Protein AF-A0AAJ4DX83-F1 (afdb_monomer)

Mean predicted aligned error: 7.16 Å

pLDDT: mean 86.05, std 16.57, range [42.66, 96.62]

Radius of gyration: 14.14 Å; Cα contacts (8 Å, |Δi|>4): 74; chains: 1; bounding box: 43×28×29 Å

Secondary structure (DSSP, 8-state):
--EEEHHHHHHHHSS-HHHHHHHTT--HHHHHHHHHTT-EEEE-SSSEEEEPPP-----------

Solvent-accessible surface area (backbone atoms only — not comparable to full-atom values): 4016 Å² total; per-residue (Å²): 134,66,76,42,49,37,62,57,50,35,65,74,62,36,89,39,62,55,54,50,15,60,78,69,77,48,57,46,67,56,47,53,51,38,44,74,63,54,23,28,32,35,70,52,82,90,57,65,48,78,44,72,59,81,79,70,80,77,79,76,80,73,92,76,128

Foldseek 3Di:
DDKAQLQVQCVVAHDHLVRVCVVVVHDSVVSVVCNVQRWIWDDHNVDIDIDGPPPPPDPDPPPDD

Sequence (65 aa):
MQIQPLKAFIAEYFKDPADFANIHGVERDSVYRMQRNGVYASGDRSCYTLWYPKKDGGDQQNLFN

Nearest PDB structures (foldseek):
  7t8i-assembly1_B  TM=9.251E-01  e=4.760E+00  Bacillus subtilis
  3qoe-assembly1_B  TM=6.109E-01  e=5.457E+00  Fischerella thermalis PCC 7521

Structure (mmCIF, N/CA/C/O backbone):
data_AF-A0AAJ4DX83-F1
#
_entry.id   AF-A0AAJ4DX83-F1
#
loop_
_atom_site.group_PDB
_atom_site.id
_atom_site.type_symbol
_atom_site.label_atom_id
_atom_site.label_alt_id
_atom_site.label_comp_id
_atom_site.label_asym_id
_atom_site.label_entity_id
_atom_site.label_seq_i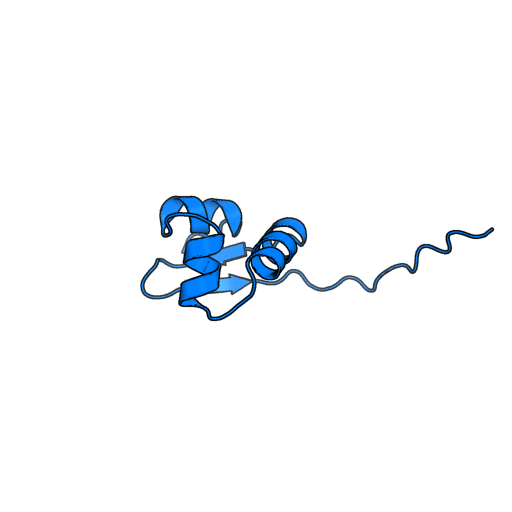d
_atom_site.pdbx_PDB_ins_code
_atom_site.Cartn_x
_atom_site.Cartn_y
_atom_site.Cartn_z
_atom_site.occupancy
_atom_site.B_iso_or_equiv
_atom_site.auth_seq_id
_atom_site.auth_comp_id
_atom_site.auth_asym_id
_atom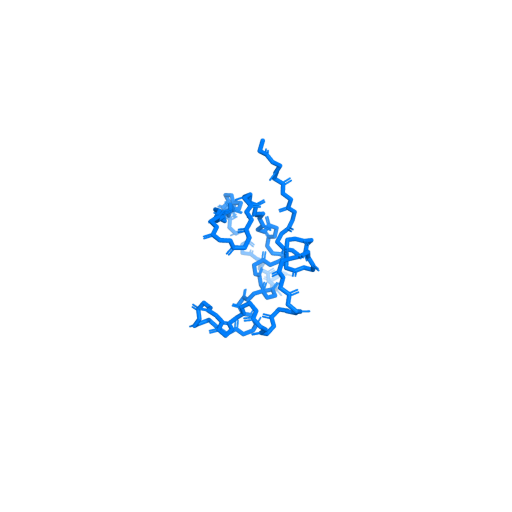_site.auth_atom_id
_atom_site.pdbx_PDB_model_num
ATOM 1 N N . MET A 1 1 ? -1.337 17.920 4.762 1.00 64.81 1 MET A N 1
ATOM 2 C CA . MET A 1 1 ? -1.493 16.524 4.301 1.00 64.81 1 MET A CA 1
ATOM 3 C C . MET A 1 1 ? -0.138 15.848 4.442 1.00 64.81 1 MET A C 1
ATOM 5 O O . MET A 1 1 ? 0.815 16.331 3.844 1.00 64.81 1 MET A O 1
ATOM 9 N N . GLN A 1 2 ? -0.017 14.847 5.314 1.00 85.25 2 GLN A N 1
ATOM 10 C CA . GLN A 1 2 ? 1.261 14.193 5.610 1.00 85.25 2 GLN A CA 1
ATOM 11 C C . GLN A 1 2 ? 1.526 13.090 4.579 1.00 85.25 2 GLN A C 1
ATOM 13 O O . GLN A 1 2 ? 0.643 12.280 4.303 1.00 85.25 2 GLN A O 1
ATOM 18 N N . ILE A 1 3 ? 2.720 13.092 3.986 1.00 91.69 3 ILE A N 1
ATOM 19 C CA . ILE A 1 3 ? 3.207 12.015 3.119 1.00 91.69 3 ILE A CA 1
ATOM 20 C C . ILE A 1 3 ? 4.136 11.153 3.968 1.00 91.69 3 ILE A C 1
ATOM 22 O O . ILE A 1 3 ? 5.048 11.681 4.605 1.00 91.69 3 ILE A O 1
ATOM 26 N N . GLN A 1 4 ? 3.917 9.843 3.985 1.00 95.25 4 GLN A N 1
ATOM 27 C CA . GLN A 1 4 ? 4.726 8.914 4.767 1.00 95.25 4 GLN A CA 1
ATOM 28 C C . GLN A 1 4 ? 5.024 7.618 4.007 1.00 95.25 4 GLN A C 1
ATOM 30 O O . GLN A 1 4 ? 4.291 7.272 3.079 1.00 95.25 4 GLN A O 1
ATOM 35 N N . PRO A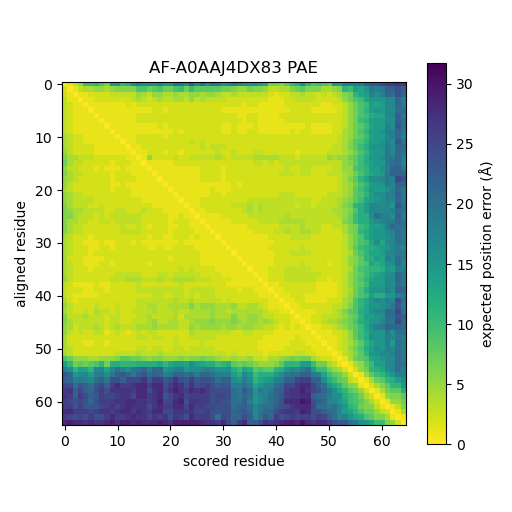 1 5 ? 6.103 6.892 4.354 1.00 96.44 5 PRO A N 1
ATOM 36 C CA . PRO A 1 5 ? 6.417 5.619 3.715 1.00 96.44 5 PRO A CA 1
ATOM 37 C C . PRO A 1 5 ? 5.241 4.644 3.807 1.00 96.44 5 PRO A C 1
ATOM 39 O O . PRO A 1 5 ? 4.602 4.551 4.857 1.00 96.44 5 PRO A O 1
ATOM 42 N N . LEU A 1 6 ? 5.000 3.851 2.757 1.00 96.19 6 LEU A N 1
ATOM 43 C CA . LEU A 1 6 ? 3.901 2.876 2.729 1.00 96.19 6 LEU A CA 1
ATOM 44 C C . LEU A 1 6 ? 3.936 1.924 3.935 1.00 96.19 6 LEU A C 1
ATOM 46 O O . LEU A 1 6 ? 2.897 1.545 4.461 1.00 96.19 6 LEU A O 1
ATOM 50 N N . LYS A 1 7 ? 5.134 1.570 4.414 1.00 96.31 7 LYS A N 1
ATOM 51 C CA . LYS A 1 7 ? 5.303 0.754 5.624 1.00 96.31 7 LYS A CA 1
ATOM 52 C C . LYS A 1 7 ? 4.710 1.422 6.872 1.00 96.31 7 LYS A C 1
ATOM 54 O O . LYS A 1 7 ? 4.048 0.742 7.648 1.00 96.31 7 LYS A O 1
ATOM 59 N N . ALA A 1 8 ? 4.954 2.720 7.061 1.00 96.38 8 ALA A N 1
ATOM 60 C CA . ALA A 1 8 ? 4.418 3.476 8.193 1.00 96.38 8 ALA A CA 1
ATOM 61 C C . ALA A 1 8 ? 2.896 3.624 8.075 1.00 96.38 8 ALA A C 1
ATOM 63 O O . ALA A 1 8 ? 2.180 3.345 9.027 1.00 96.38 8 ALA A O 1
ATOM 64 N N . PHE A 1 9 ? 2.407 3.929 6.871 1.00 96.62 9 PHE A N 1
ATOM 65 C CA . PHE A 1 9 ? 0.976 4.025 6.590 1.00 96.62 9 PHE A CA 1
ATOM 66 C C . PHE A 1 9 ? 0.223 2.717 6.874 1.00 96.62 9 PHE A C 1
ATOM 68 O O . PHE A 1 9 ? -0.830 2.732 7.504 1.00 96.62 9 PHE A O 1
ATOM 75 N N . ILE A 1 10 ? 0.779 1.574 6.460 1.00 96.25 10 ILE A N 1
ATOM 76 C CA . ILE A 1 10 ? 0.195 0.258 6.754 1.00 96.25 10 ILE A CA 1
ATOM 77 C C . ILE A 1 10 ? 0.183 -0.007 8.257 1.00 96.25 10 ILE A C 1
ATOM 79 O O . ILE A 1 10 ? -0.824 -0.477 8.762 1.00 96.25 10 ILE A O 1
ATOM 83 N N . ALA A 1 11 ? 1.260 0.310 8.976 1.00 95.31 11 ALA A N 1
ATOM 84 C CA . ALA A 1 11 ? 1.310 0.109 10.424 1.00 95.31 11 ALA A CA 1
ATOM 85 C C . ALA A 1 11 ? 0.314 0.993 11.197 1.00 95.31 11 ALA A C 1
ATOM 87 O O . ALA A 1 11 ? -0.112 0.620 12.285 1.00 95.31 11 ALA A O 1
ATOM 88 N N . GLU A 1 12 ? -0.037 2.159 10.653 1.00 95.94 12 GLU A N 1
ATOM 89 C CA . GLU A 1 12 ? -0.963 3.102 11.280 1.00 95.94 12 GLU A CA 1
ATOM 90 C C . GLU A 1 12 ? -2.431 2.769 10.984 1.00 95.94 12 GLU A C 1
ATOM 92 O O . GLU A 1 12 ? -3.269 2.798 11.883 1.00 95.94 12 GLU A O 1
ATOM 97 N N . TYR A 1 13 ? -2.751 2.437 9.730 1.00 95.25 13 TYR A N 1
ATOM 98 C CA . TYR A 1 13 ? -4.137 2.326 9.264 1.00 95.25 13 TYR A CA 1
ATOM 99 C C . TYR A 1 13 ? -4.598 0.896 8.982 1.00 95.25 13 TYR A C 1
ATOM 101 O O . TYR A 1 13 ? -5.793 0.681 8.774 1.00 95.25 13 TYR A O 1
ATOM 109 N N . PHE A 1 14 ? -3.698 -0.086 8.975 1.00 94.62 14 PHE A N 1
ATOM 110 C CA . PHE A 1 14 ? -3.977 -1.484 8.640 1.00 94.62 14 PHE A CA 1
ATOM 111 C C . PHE A 1 14 ? -3.381 -2.418 9.691 1.00 94.62 14 PHE A C 1
ATOM 113 O O . PHE A 1 14 ? -2.561 -2.020 10.516 1.00 94.62 14 PHE A O 1
ATOM 120 N N . LYS A 1 15 ? -3.806 -3.685 9.686 1.00 93.44 15 LYS A N 1
ATOM 121 C CA . LYS A 1 15 ? -3.268 -4.661 10.641 1.00 93.44 15 LYS A CA 1
ATOM 122 C C . LYS A 1 15 ? -1.832 -5.053 10.297 1.00 93.44 15 LYS A C 1
ATOM 124 O O . LYS A 1 15 ? -0.972 -5.116 11.170 1.00 93.44 15 LYS A O 1
ATOM 129 N N . ASP A 1 16 ? -1.597 -5.354 9.023 1.00 94.38 16 ASP A N 1
ATOM 130 C CA . ASP A 1 16 ? -0.320 -5.816 8.489 1.00 94.38 16 ASP A CA 1
ATOM 131 C C . ASP A 1 16 ? -0.320 -5.724 6.942 1.00 94.38 16 ASP A C 1
ATOM 133 O O . ASP A 1 16 ? -1.345 -5.392 6.332 1.00 94.38 16 ASP A O 1
ATOM 137 N N . PRO A 1 17 ? 0.813 -6.001 6.264 1.00 95.12 17 PRO A N 1
ATOM 138 C CA . PRO A 1 17 ? 0.867 -5.988 4.803 1.00 95.12 17 PRO A CA 1
ATOM 139 C C . PRO A 1 17 ? -0.063 -6.993 4.110 1.00 95.12 17 PRO A C 1
ATOM 141 O O . PRO A 1 17 ? -0.404 -6.773 2.951 1.00 95.12 17 PRO A O 1
ATOM 144 N N . ALA A 1 18 ? -0.462 -8.088 4.768 1.00 95.56 18 ALA A N 1
ATOM 145 C CA . ALA A 1 18 ? -1.400 -9.057 4.205 1.00 95.56 18 ALA A CA 1
ATOM 146 C C . ALA A 1 18 ? -2.846 -8.542 4.273 1.00 95.56 18 ALA A C 1
ATOM 148 O O . ALA A 1 18 ? -3.585 -8.709 3.311 1.00 95.56 18 ALA A O 1
ATOM 149 N N . ASP A 1 19 ? -3.232 -7.863 5.354 1.00 95.94 19 ASP A N 1
ATOM 150 C CA . ASP A 1 19 ? -4.518 -7.160 5.466 1.00 95.94 19 ASP A CA 1
ATOM 151 C C . ASP A 1 19 ? -4.662 -6.095 4.372 1.00 95.94 19 ASP A C 1
ATOM 153 O O . ASP A 1 19 ? -5.642 -6.090 3.628 1.00 95.94 19 ASP A O 1
ATOM 157 N N . PHE A 1 20 ? -3.628 -5.265 4.190 1.00 95.88 20 PHE A N 1
ATOM 158 C CA . PHE A 1 20 ? -3.571 -4.299 3.091 1.00 95.88 20 PHE A CA 1
ATOM 159 C C . PHE A 1 20 ? -3.703 -4.995 1.725 1.00 95.88 20 PHE A C 1
ATOM 161 O O . PHE A 1 20 ? -4.513 -4.598 0.892 1.00 95.88 20 PHE A O 1
ATOM 168 N N . ALA A 1 21 ? -2.950 -6.075 1.501 1.00 96.31 21 ALA A N 1
ATOM 169 C CA . ALA A 1 21 ? -3.007 -6.838 0.257 1.00 96.31 21 ALA A CA 1
ATOM 170 C C . ALA A 1 21 ? -4.419 -7.378 -0.040 1.00 96.31 21 ALA A C 1
ATOM 172 O O . ALA A 1 21 ? -4.921 -7.215 -1.153 1.00 96.31 21 ALA A O 1
ATOM 173 N N . ASN A 1 22 ? -5.083 -7.945 0.971 1.00 96.38 22 ASN A N 1
ATOM 174 C CA . ASN A 1 22 ? -6.426 -8.512 0.859 1.00 96.38 22 ASN A CA 1
ATOM 175 C C . ASN A 1 22 ? -7.480 -7.452 0.516 1.00 96.38 22 ASN A C 1
ATOM 177 O O . ASN A 1 22 ? -8.298 -7.679 -0.372 1.00 96.38 22 ASN A O 1
ATOM 181 N N . ILE A 1 23 ? -7.450 -6.289 1.178 1.00 93.19 23 ILE A N 1
ATOM 182 C CA . ILE A 1 23 ? -8.399 -5.189 0.922 1.00 93.19 23 ILE A CA 1
ATOM 183 C C . ILE A 1 23 ? -8.270 -4.674 -0.517 1.00 93.19 23 ILE A C 1
ATOM 185 O O . ILE A 1 23 ? -9.269 -4.300 -1.131 1.00 93.19 23 ILE A O 1
ATOM 189 N N . HIS A 1 24 ? -7.055 -4.676 -1.069 1.00 92.00 24 HIS A N 1
ATOM 190 C CA . HIS A 1 24 ? -6.779 -4.163 -2.413 1.00 92.00 24 HIS A CA 1
ATOM 191 C C . HIS A 1 24 ? -6.734 -5.238 -3.501 1.00 92.00 24 HIS A C 1
ATOM 193 O O . HIS A 1 24 ? -6.477 -4.904 -4.656 1.00 92.00 24 HIS A O 1
ATOM 199 N N . GLY A 1 25 ? -6.988 -6.507 -3.165 1.00 94.00 25 GLY A N 1
ATOM 200 C CA . GLY A 1 25 ? -6.970 -7.610 -4.128 1.00 94.00 25 GLY A CA 1
ATOM 201 C C . GLY A 1 25 ? -5.608 -7.815 -4.798 1.00 94.00 25 GLY A C 1
ATOM 202 O O . GLY A 1 25 ? -5.550 -8.215 -5.958 1.00 94.00 25 GLY A O 1
ATOM 203 N N . VAL A 1 26 ? -4.514 -7.513 -4.093 1.00 93.56 26 VAL A N 1
ATOM 204 C CA . VAL A 1 26 ? -3.139 -7.698 -4.581 1.00 93.56 26 VAL A CA 1
ATOM 205 C C . VAL A 1 26 ? -2.425 -8.784 -3.788 1.00 93.56 26 VAL A C 1
ATOM 207 O O . VAL A 1 26 ? -2.814 -9.134 -2.679 1.00 93.56 26 VAL A O 1
ATOM 210 N N . GLU A 1 27 ? -1.337 -9.317 -4.336 1.00 95.44 27 GLU A N 1
ATOM 211 C CA . GLU A 1 27 ? -0.496 -10.257 -3.598 1.00 95.44 27 GLU A CA 1
ATOM 212 C C . GLU A 1 27 ? 0.286 -9.553 -2.483 1.00 95.44 27 GLU A C 1
ATOM 214 O O . GLU A 1 27 ? 0.807 -8.447 -2.663 1.00 95.44 27 GLU A O 1
ATOM 219 N N . ARG A 1 28 ? 0.475 -10.239 -1.350 1.00 94.19 28 ARG A N 1
ATOM 220 C CA . ARG A 1 28 ? 1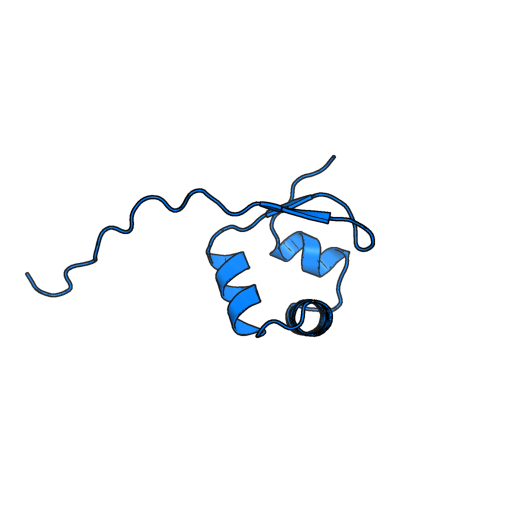.301 -9.748 -0.233 1.00 94.19 28 ARG A CA 1
ATOM 221 C C . ARG A 1 28 ? 2.715 -9.357 -0.681 1.00 94.19 28 ARG A C 1
ATOM 223 O O . ARG A 1 28 ? 3.248 -8.335 -0.251 1.00 94.19 28 ARG A O 1
ATOM 230 N N . ASP A 1 29 ? 3.302 -10.133 -1.587 1.00 94.31 29 ASP A N 1
ATOM 231 C CA . ASP A 1 29 ? 4.638 -9.872 -2.130 1.00 94.31 29 ASP A CA 1
ATOM 232 C C . ASP A 1 29 ? 4.691 -8.585 -2.959 1.00 94.31 29 ASP A C 1
ATOM 234 O O . ASP A 1 29 ? 5.709 -7.889 -2.956 1.00 94.31 29 ASP A O 1
ATOM 238 N N . SER A 1 30 ? 3.586 -8.212 -3.610 1.00 95.12 30 SER A N 1
ATOM 239 C CA . SER A 1 30 ? 3.480 -6.930 -4.310 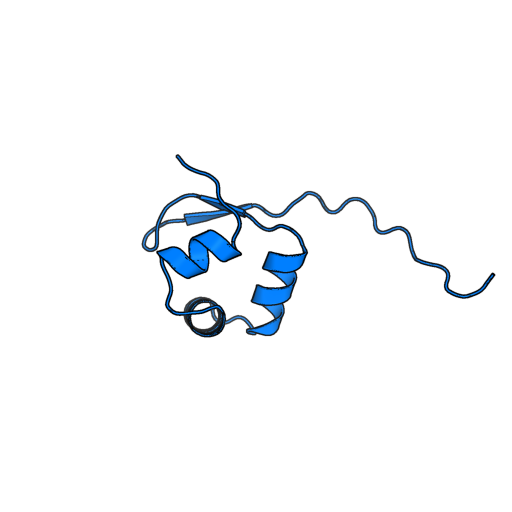1.00 95.12 30 SER A CA 1
ATOM 240 C C . SER A 1 30 ? 3.568 -5.759 -3.330 1.00 95.12 30 SER A C 1
ATOM 242 O O . SER A 1 30 ? 4.293 -4.801 -3.593 1.00 95.12 30 SER A O 1
ATOM 244 N N . VAL A 1 31 ? 2.944 -5.865 -2.153 1.00 95.31 31 VAL A N 1
ATOM 245 C CA . VAL A 1 31 ? 3.031 -4.841 -1.098 1.00 95.31 31 VAL A CA 1
ATOM 246 C C . VAL A 1 31 ? 4.464 -4.704 -0.577 1.00 95.31 31 VAL A C 1
ATOM 248 O O . VAL A 1 31 ? 4.970 -3.589 -0.447 1.00 95.31 31 VAL A O 1
AT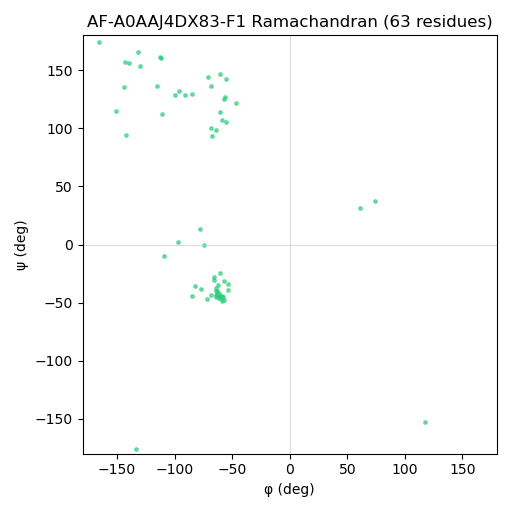OM 251 N N . TYR A 1 32 ? 5.170 -5.817 -0.350 1.00 95.06 32 TYR A N 1
ATOM 252 C CA . TYR A 1 32 ? 6.583 -5.774 0.045 1.00 95.06 32 TYR A CA 1
ATOM 253 C C . TYR A 1 32 ? 7.479 -5.160 -1.035 1.00 95.06 32 TYR A C 1
ATOM 255 O O . TYR A 1 32 ? 8.365 -4.365 -0.716 1.00 95.06 32 TYR A O 1
ATOM 263 N N . ARG A 1 33 ? 7.240 -5.466 -2.318 1.00 94.62 33 ARG A N 1
ATOM 264 C CA . ARG A 1 33 ? 7.948 -4.819 -3.436 1.00 94.62 33 ARG A CA 1
ATOM 265 C C . ARG A 1 33 ? 7.681 -3.318 -3.468 1.00 94.62 33 ARG A C 1
ATOM 267 O O . ARG A 1 33 ? 8.620 -2.554 -3.649 1.00 94.62 33 ARG A O 1
ATOM 274 N N . MET A 1 34 ? 6.444 -2.883 -3.235 1.00 93.38 34 MET A N 1
ATOM 275 C CA . MET A 1 34 ? 6.095 -1.461 -3.148 1.00 93.38 34 MET A CA 1
ATOM 276 C C . MET A 1 34 ? 6.831 -0.767 -1.999 1.00 93.38 34 MET A C 1
ATOM 278 O O . MET A 1 34 ? 7.431 0.285 -2.204 1.00 93.38 34 MET A O 1
ATO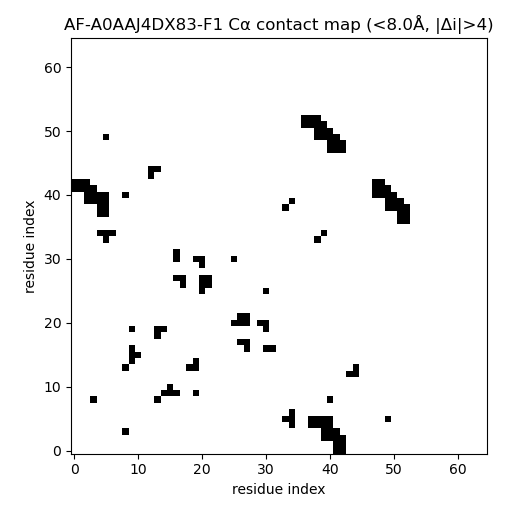M 282 N N . GLN A 1 35 ? 6.862 -1.373 -0.811 1.00 94.19 35 GLN A N 1
ATOM 283 C CA . GLN A 1 35 ? 7.625 -0.845 0.324 1.00 94.19 35 GLN A CA 1
ATOM 284 C C . GLN A 1 35 ? 9.124 -0.750 0.008 1.00 94.19 35 GLN A C 1
ATOM 286 O O . GLN A 1 35 ? 9.738 0.282 0.268 1.00 94.19 35 GLN A O 1
ATOM 291 N N . ARG A 1 36 ? 9.707 -1.799 -0.588 1.00 93.38 36 ARG A N 1
ATOM 292 C CA . ARG A 1 36 ? 11.125 -1.834 -0.981 1.00 93.38 36 ARG A CA 1
ATOM 293 C C . ARG A 1 36 ? 11.458 -0.797 -2.050 1.00 93.38 36 ARG A C 1
ATOM 295 O O . ARG A 1 36 ? 12.524 -0.198 -1.996 1.00 93.38 36 ARG A O 1
ATOM 302 N N . ASN A 1 37 ? 10.547 -0.582 -2.992 1.00 91.94 37 ASN A N 1
ATOM 303 C CA . ASN A 1 37 ? 10.700 0.407 -4.051 1.00 91.94 37 ASN A CA 1
ATOM 304 C C . ASN A 1 37 ? 10.507 1.839 -3.549 1.00 91.94 37 ASN A C 1
ATOM 306 O O . ASN A 1 37 ? 10.605 2.745 -4.359 1.00 91.94 37 ASN A O 1
ATOM 310 N N . GLY A 1 38 ? 10.223 2.064 -2.262 1.00 93.38 38 GLY A N 1
ATOM 311 C CA . GLY A 1 38 ? 10.035 3.407 -1.723 1.00 93.38 38 GLY A CA 1
ATOM 312 C C . GLY A 1 38 ? 8.700 4.027 -2.125 1.00 93.38 38 GLY A C 1
ATOM 313 O O . GLY A 1 38 ? 8.640 5.218 -2.401 1.00 93.38 38 GLY A O 1
ATOM 314 N N . VAL A 1 39 ? 7.623 3.239 -2.191 1.00 94.38 39 VAL A N 1
ATOM 315 C CA . VAL A 1 39 ? 6.271 3.795 -2.340 1.00 94.38 39 VAL A CA 1
ATOM 316 C C . VAL A 1 39 ? 5.881 4.546 -1.065 1.00 94.38 39 VAL A C 1
ATOM 318 O O . VAL A 1 39 ? 6.091 4.062 0.053 1.00 94.38 39 VAL A O 1
ATOM 321 N N . TYR A 1 40 ? 5.279 5.719 -1.240 1.00 95.31 40 TYR A N 1
ATOM 322 C CA . TYR A 1 40 ? 4.738 6.547 -0.162 1.00 95.31 40 TYR A CA 1
ATOM 323 C C . TYR A 1 40 ? 3.213 6.592 -0.235 1.00 95.31 40 TYR A C 1
ATOM 325 O O . TYR A 1 40 ? 2.621 6.322 -1.278 1.00 95.31 40 TYR A O 1
ATOM 333 N N . ALA A 1 41 ? 2.574 6.955 0.869 1.00 95.88 41 ALA A N 1
ATOM 334 C CA . ALA A 1 41 ? 1.140 7.168 0.954 1.00 95.88 41 ALA A CA 1
ATOM 335 C C . ALA A 1 41 ? 0.833 8.517 1.613 1.00 95.88 41 ALA A C 1
ATOM 337 O O . ALA A 1 41 ? 1.620 9.031 2.411 1.00 95.88 41 ALA A O 1
ATOM 338 N N . SER A 1 42 ? -0.322 9.084 1.284 1.00 95.38 42 SER A N 1
ATOM 339 C CA . SER A 1 42 ? -0.843 10.299 1.909 1.00 95.38 42 SER A CA 1
ATOM 340 C C . SER A 1 42 ? -2.356 10.225 2.037 1.00 95.38 42 SER A C 1
ATOM 342 O O . SER A 1 42 ? -3.010 9.872 1.056 1.00 95.38 42 SER A O 1
ATOM 344 N N . GLY A 1 43 ? -2.898 10.612 3.187 1.00 93.12 43 GLY A N 1
ATOM 345 C CA . GLY A 1 43 ? -4.320 10.466 3.512 1.00 93.12 43 GLY A CA 1
ATOM 346 C C . GLY A 1 43 ? -4.513 9.547 4.715 1.00 93.12 43 GLY A C 1
ATOM 347 O O . GLY A 1 43 ? -3.609 9.437 5.543 1.00 93.12 43 GLY A O 1
ATOM 348 N N . ASP A 1 44 ? -5.667 8.892 4.788 1.00 92.06 44 ASP A N 1
ATOM 349 C CA . ASP A 1 44 ? -6.065 7.984 5.870 1.00 92.06 44 ASP A CA 1
ATOM 350 C C . ASP A 1 44 ? -6.668 6.676 5.320 1.00 92.06 44 ASP A C 1
ATOM 352 O O . ASP A 1 44 ? -6.712 6.458 4.110 1.00 92.06 44 ASP A O 1
ATOM 356 N N . ARG A 1 45 ? -7.145 5.783 6.199 1.00 88.38 45 ARG A N 1
ATOM 357 C CA . ARG A 1 45 ? -7.758 4.498 5.803 1.00 88.38 45 ARG A CA 1
ATOM 358 C C . ARG A 1 45 ? -8.955 4.649 4.851 1.00 88.38 45 ARG A C 1
ATOM 360 O O . ARG A 1 45 ? -9.205 3.747 4.056 1.00 88.38 45 ARG A O 1
ATOM 367 N N . SER A 1 46 ? -9.713 5.738 4.955 1.00 90.19 46 SER A N 1
ATOM 368 C CA . SER A 1 46 ? -10.930 5.970 4.167 1.00 90.19 46 SER A CA 1
ATOM 369 C C . SER A 1 46 ? -10.608 6.525 2.784 1.00 90.19 46 SER A C 1
ATOM 371 O O . SER A 1 46 ? -11.290 6.196 1.816 1.00 90.19 46 SER A O 1
ATOM 373 N N . CYS A 1 47 ? -9.580 7.372 2.682 1.00 92.19 47 CYS A N 1
ATOM 374 C CA . CYS A 1 47 ? -9.145 7.965 1.425 1.00 92.19 47 CYS A CA 1
ATOM 375 C C . CYS A 1 47 ? -7.643 8.275 1.456 1.00 92.19 47 CYS A C 1
ATOM 377 O O . CYS A 1 47 ? -7.187 9.145 2.203 1.00 92.19 47 CYS A O 1
ATOM 379 N N . TYR A 1 48 ? -6.871 7.590 0.610 1.00 94.38 48 TYR A N 1
ATOM 380 C CA . TYR A 1 48 ? -5.437 7.822 0.476 1.00 94.38 48 TYR A CA 1
ATOM 381 C C . TYR A 1 48 ? -4.956 7.680 -0.969 1.00 94.38 48 TYR A C 1
ATOM 383 O O . TYR A 1 48 ? -5.552 6.992 -1.796 1.00 94.38 48 TYR A O 1
ATOM 391 N N . THR A 1 49 ? -3.819 8.316 -1.241 1.00 95.31 49 THR A N 1
ATOM 392 C CA . THR A 1 49 ? -3.112 8.270 -2.523 1.00 95.31 49 THR A CA 1
ATOM 393 C C . THR A 1 49 ? -1.764 7.595 -2.338 1.00 95.31 49 THR A C 1
ATOM 395 O O . THR A 1 49 ? -1.043 7.905 -1.387 1.00 95.31 49 THR A O 1
ATOM 398 N N . LEU A 1 50 ? -1.410 6.703 -3.264 1.00 94.50 50 LEU A N 1
ATOM 399 C CA . LEU A 1 50 ? -0.093 6.078 -3.334 1.00 94.50 50 LEU A CA 1
ATOM 400 C C . LEU A 1 50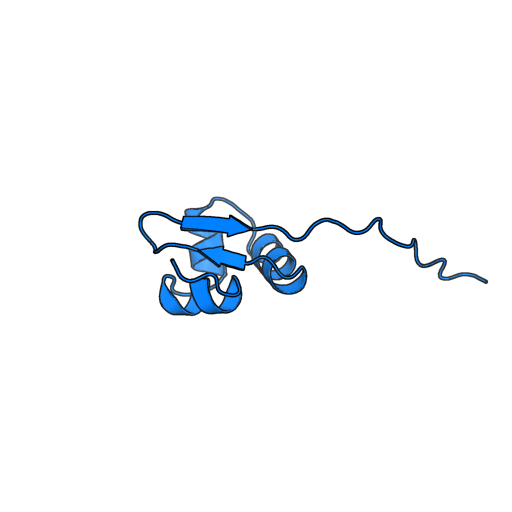 ? 0.805 6.821 -4.323 1.00 94.50 50 LEU A C 1
ATOM 402 O O . LEU A 1 50 ? 0.420 7.086 -5.460 1.00 94.50 50 LEU A O 1
ATOM 406 N N . TRP A 1 51 ? 2.024 7.114 -3.889 1.00 94.06 51 TRP A N 1
ATOM 407 C CA . TRP A 1 51 ? 3.043 7.808 -4.660 1.00 94.06 51 TRP A CA 1
ATOM 408 C C . TRP A 1 51 ? 4.155 6.830 -4.993 1.00 94.06 51 TRP A C 1
ATOM 410 O O . TRP A 1 51 ? 4.884 6.365 -4.114 1.00 94.06 51 TRP A O 1
ATOM 420 N N . TYR A 1 52 ? 4.274 6.515 -6.276 1.00 91.75 52 TYR A N 1
ATOM 421 C CA . TYR A 1 52 ? 5.320 5.647 -6.786 1.00 91.75 52 TYR A CA 1
ATOM 422 C C . TYR A 1 52 ? 6.512 6.514 -7.192 1.00 91.75 52 TYR A C 1
ATOM 424 O O . TYR A 1 52 ? 6.319 7.488 -7.929 1.00 91.75 52 TYR A O 1
ATOM 432 N N . PRO A 1 53 ? 7.732 6.202 -6.730 1.00 84.25 53 PRO A N 1
ATOM 433 C CA . PRO A 1 53 ? 8.904 6.925 -7.188 1.00 84.25 53 PRO A CA 1
ATOM 434 C C . PRO A 1 53 ? 9.046 6.756 -8.697 1.00 84.25 53 PRO A C 1
ATOM 436 O O . PRO A 1 53 ? 8.688 5.716 -9.263 1.00 84.25 53 PRO A O 1
ATOM 439 N N . LYS A 1 54 ? 9.557 7.801 -9.357 1.00 74.62 54 LYS A N 1
ATOM 440 C CA . LYS A 1 54 ? 9.900 7.703 -10.773 1.00 74.62 54 LYS A CA 1
ATOM 441 C C . LYS A 1 54 ? 10.874 6.542 -10.926 1.00 74.62 54 LYS A C 1
ATOM 443 O O . LYS A 1 54 ? 11.865 6.454 -10.211 1.00 74.62 54 LYS A O 1
ATOM 448 N N . LYS A 1 55 ? 10.534 5.624 -11.825 1.00 63.31 55 LYS A N 1
ATOM 449 C CA . LYS A 1 55 ? 11.398 4.513 -12.192 1.00 63.31 55 LYS A CA 1
ATOM 450 C C . LYS A 1 55 ? 12.588 5.126 -12.929 1.00 63.31 55 LYS A C 1
ATOM 452 O O . LYS A 1 55 ? 12.480 5.384 -14.125 1.00 63.31 55 LYS A O 1
ATOM 457 N N . ASP A 1 56 ? 13.669 5.428 -12.217 1.00 52.31 56 ASP A N 1
ATOM 458 C CA . ASP A 1 56 ? 14.946 5.685 -12.873 1.00 52.31 56 ASP A CA 1
ATOM 459 C C . ASP A 1 56 ? 15.259 4.429 -13.693 1.00 52.31 56 ASP A C 1
ATOM 461 O O . ASP A 1 56 ? 15.122 3.303 -13.200 1.00 52.31 56 ASP A O 1
ATOM 465 N N . GLY A 1 57 ? 15.496 4.623 -14.993 1.00 47.91 57 GLY A N 1
ATOM 466 C CA . GLY A 1 57 ? 15.716 3.546 -15.951 1.00 47.91 57 GLY A CA 1
ATOM 467 C C . GLY A 1 57 ? 16.704 2.543 -15.371 1.00 47.91 57 GLY A C 1
ATOM 468 O O . GLY A 1 57 ? 17.795 2.920 -14.960 1.00 47.91 57 GLY A O 1
ATOM 469 N N . GLY A 1 58 ? 16.274 1.287 -15.261 1.00 42.66 58 GLY A N 1
ATOM 470 C CA . GLY A 1 58 ? 17.080 0.250 -14.640 1.00 42.66 58 GLY A CA 1
ATOM 471 C C . GLY A 1 58 ? 18.382 0.078 -15.405 1.00 42.66 58 GLY A C 1
ATOM 472 O O . GLY A 1 58 ? 18.356 -0.390 -16.542 1.00 42.66 58 GLY A O 1
ATOM 473 N N . ASP A 1 59 ? 19.499 0.410 -14.763 1.00 46.12 59 ASP A N 1
ATOM 474 C CA . ASP A 1 59 ? 20.787 -0.135 -15.153 1.00 46.12 59 ASP A CA 1
ATOM 475 C C . ASP A 1 59 ? 20.682 -1.654 -15.041 1.00 46.12 59 ASP A C 1
ATOM 477 O O . ASP A 1 59 ? 20.580 -2.246 -13.961 1.00 46.12 59 ASP A O 1
ATOM 481 N N . GLN A 1 60 ? 20.626 -2.279 -16.210 1.00 48.62 60 GLN A N 1
ATOM 482 C CA . GLN A 1 60 ? 20.797 -3.702 -16.391 1.00 48.62 60 GLN A CA 1
ATOM 483 C C . GLN A 1 60 ? 22.146 -4.075 -15.768 1.00 48.62 60 GLN A C 1
ATOM 485 O O . GLN A 1 60 ? 23.201 -3.769 -16.319 1.00 48.62 60 GLN A O 1
ATOM 490 N N . GLN A 1 61 ? 22.126 -4.719 -14.599 1.00 54.75 61 GLN A N 1
ATOM 491 C CA . GLN A 1 61 ? 23.324 -5.343 -14.048 1.00 54.75 61 GLN A CA 1
ATOM 492 C C . GLN A 1 61 ? 23.747 -6.463 -15.005 1.00 54.75 61 GLN A C 1
ATOM 494 O O . GLN A 1 61 ? 23.181 -7.556 -14.982 1.00 54.75 61 GLN A O 1
ATOM 499 N N . ASN A 1 62 ? 24.726 -6.189 -15.870 1.00 52.84 62 ASN A N 1
ATOM 500 C CA . ASN A 1 62 ? 25.441 -7.239 -16.583 1.00 52.84 62 ASN A CA 1
ATOM 501 C C . ASN A 1 62 ? 26.274 -8.003 -15.552 1.00 52.84 62 ASN A C 1
ATOM 503 O O . ASN A 1 62 ? 27.332 -7.554 -15.124 1.00 52.84 62 ASN A O 1
ATOM 507 N N . LEU A 1 63 ? 25.761 -9.161 -15.140 1.00 55.38 63 LEU A N 1
ATOM 508 C CA . LEU A 1 63 ? 26.415 -10.089 -14.213 1.00 55.38 63 LEU A CA 1
ATOM 509 C C . LEU A 1 63 ? 27.515 -10.935 -14.884 1.00 55.38 63 LEU A C 1
ATOM 511 O O . LEU A 1 63 ? 27.984 -11.905 -14.297 1.00 55.38 63 LEU A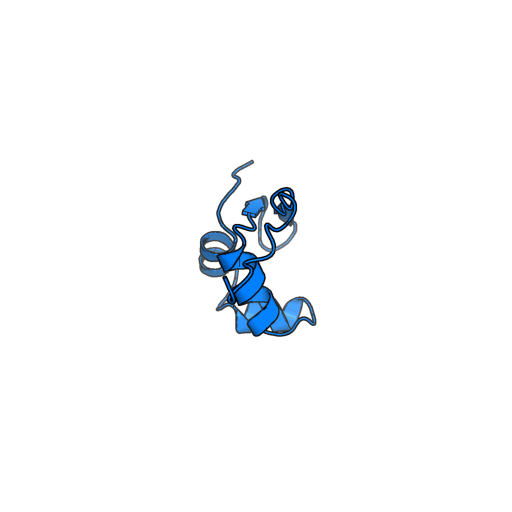 O 1
ATOM 515 N N . PHE A 1 64 ? 27.939 -10.565 -16.095 1.00 58.38 64 PHE A N 1
ATOM 516 C CA . PHE A 1 64 ? 29.023 -11.211 -16.828 1.00 58.38 64 PHE A CA 1
ATOM 517 C C . PHE A 1 64 ? 29.841 -10.144 -17.566 1.00 58.38 64 PHE A C 1
ATOM 519 O O . PHE A 1 64 ? 29.471 -9.737 -18.665 1.00 58.38 64 PHE A O 1
ATOM 526 N N . ASN A 1 65 ? 30.923 -9.681 -16.944 1.00 42.91 65 ASN A N 1
ATOM 527 C CA . ASN A 1 65 ? 32.080 -9.084 -17.613 1.00 42.91 65 ASN A CA 1
ATOM 528 C C . ASN A 1 65 ? 33.333 -9.738 -17.034 1.00 42.91 65 ASN A C 1
ATOM 530 O O . ASN A 1 65 ? 33.357 -9.916 -15.794 1.00 42.91 65 ASN A O 1
#